Protein AF-A0A5J5A0G5-F1 (afdb_monomer_lite)

Organism: NCBI:txid561372

Secondary structure (DSSP, 8-state):
-------PPPPPP------HHHHHHHHHHHHHHH-GGG---PPP-----TTHHHHHHS-----------TTSPPPPPTT-TT----GGGHHHHHHHHHHHHHHHHHH--PPP-----------

Foldseek 3Di:
DDPPPDDDDDDAQDDDDADPVLVVLLCVLCCVVPNNVLDDDDDDDPDGDNCSVVVVVDRDHDDDQDQDDPVDPDADDPPDPPGDGNCVCVVVVVSSVVSSVVSCVVPDDDDPDDDDDDPPDDD

Sequence (123 aa):
MQLLTSIKKTVSLPRTVNNKDLHKQFQCVATDMLGAKTIIEPRPRMGSEAFSLFAEGIPGYYFLLGMQNETRRRLKSVHFPYFMLNEDVLPYGAALHASLATRYLLEYQPKPISPKENFHDEL

InterPro domains:
  IPR002933 Peptidase M20 [PF01546] (13-102)
  IPR017439 Amidohydrolase [PTHR11014] (9-110)

Radius of gyration: 21.15 Å; chains: 1; bounding box: 62×48×45 Å

pLDDT: mean 86.88, std 15.33, range [41.97, 98.56]

Structure (mmCIF, N/CA/C/O backbone):
data_AF-A0A5J5A0G5-F1
#
_entry.id   AF-A0A5J5A0G5-F1
#
loop_
_atom_site.group_PDB
_atom_site.id
_atom_site.type_symbol
_atom_site.label_atom_id
_atom_site.label_alt_id
_atom_site.label_comp_id
_atom_site.label_asym_id
_atom_site.label_entity_id
_atom_site.label_seq_id
_atom_site.pdbx_PDB_ins_code
_atom_site.Cartn_x
_atom_site.Cartn_y
_atom_site.Cartn_z
_atom_site.occupancy
_atom_site.B_iso_or_equiv
_atom_site.auth_seq_id
_atom_site.auth_comp_id
_atom_site.auth_asym_id
_atom_site.auth_atom_id
_atom_site.pdbx_PDB_model_num
ATOM 1 N N . MET A 1 1 ? 37.889 29.501 27.496 1.00 41.97 1 MET A N 1
ATOM 2 C CA . MET A 1 1 ? 36.775 29.730 26.551 1.00 41.97 1 MET A CA 1
ATOM 3 C C . MET A 1 1 ? 36.060 28.399 26.335 1.00 41.97 1 MET A C 1
ATOM 5 O O . MET A 1 1 ? 36.522 27.592 25.542 1.00 41.97 1 MET A O 1
ATOM 9 N N . GLN A 1 2 ? 35.027 28.101 27.131 1.00 49.59 2 GLN A N 1
ATOM 10 C CA . GLN A 1 2 ? 34.227 26.878 26.975 1.00 49.59 2 GLN A CA 1
ATOM 11 C C . GLN A 1 2 ? 33.226 27.101 25.838 1.00 49.59 2 GLN A C 1
ATOM 13 O O . GLN A 1 2 ? 32.302 27.898 25.971 1.00 49.59 2 GLN A O 1
ATOM 18 N N . LEU A 1 3 ? 33.428 26.420 24.711 1.00 53.59 3 LEU A N 1
ATOM 19 C CA . LEU A 1 3 ? 32.411 26.292 23.672 1.00 53.59 3 LEU A CA 1
ATOM 20 C C . LEU A 1 3 ?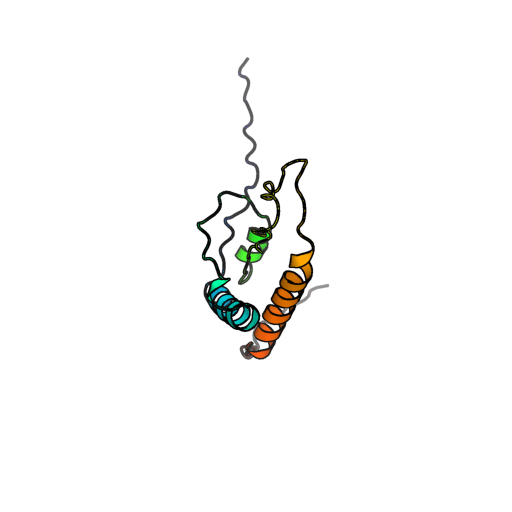 31.304 25.381 24.214 1.00 53.59 3 LEU A C 1
ATOM 22 O O . LEU A 1 3 ? 31.426 24.159 24.208 1.00 53.59 3 LEU A O 1
ATOM 26 N N . LEU A 1 4 ? 30.236 25.988 24.730 1.00 57.38 4 LEU A N 1
ATOM 27 C CA . LEU A 1 4 ? 28.981 25.296 24.999 1.00 57.38 4 LEU A CA 1
ATOM 28 C C . LEU A 1 4 ? 28.318 24.990 23.653 1.00 57.38 4 LEU A C 1
ATOM 30 O O . LEU A 1 4 ? 27.606 25.817 23.086 1.00 57.38 4 LEU A O 1
ATOM 34 N N . THR A 1 5 ? 28.576 23.803 23.116 1.00 63.88 5 THR A N 1
ATOM 35 C CA . THR A 1 5 ? 27.863 23.289 21.946 1.00 63.88 5 THR A CA 1
ATOM 36 C C . THR A 1 5 ? 26.415 23.010 22.355 1.00 63.88 5 THR A C 1
ATOM 38 O O . THR A 1 5 ? 26.122 22.016 23.016 1.00 63.88 5 THR A O 1
ATOM 41 N N . SER A 1 6 ? 25.494 23.912 22.011 1.00 69.56 6 SER A N 1
ATOM 42 C CA . SER A 1 6 ? 24.059 23.716 22.234 1.00 69.56 6 SER A CA 1
ATOM 43 C C . SER A 1 6 ? 23.551 22.576 21.343 1.00 69.56 6 SER A C 1
ATOM 45 O O . SER A 1 6 ? 23.492 22.711 20.120 1.00 69.56 6 SER A O 1
ATOM 47 N N . ILE A 1 7 ? 23.197 21.437 21.944 1.00 77.12 7 ILE A N 1
ATOM 48 C CA . ILE A 1 7 ? 22.547 20.325 21.241 1.00 77.12 7 ILE A CA 1
ATOM 49 C C . ILE A 1 7 ? 21.057 20.660 21.116 1.00 77.12 7 ILE A C 1
ATOM 51 O O . ILE A 1 7 ? 20.311 20.592 22.092 1.00 77.12 7 ILE A O 1
ATOM 55 N N . LYS A 1 8 ? 20.606 21.021 19.910 1.00 75.62 8 LYS A N 1
ATOM 56 C CA . LYS A 1 8 ? 19.175 21.165 19.608 1.00 75.62 8 LYS A CA 1
ATOM 57 C C . LYS A 1 8 ? 18.573 19.792 19.318 1.00 75.62 8 LYS A C 1
ATOM 59 O O . LYS A 1 8 ? 18.966 19.134 18.359 1.00 75.62 8 LYS A O 1
ATOM 64 N N . LYS A 1 9 ? 17.588 19.377 20.118 1.00 74.12 9 LYS A N 1
ATOM 65 C CA . LYS A 1 9 ? 16.762 18.201 19.821 1.00 74.12 9 LYS A CA 1
ATOM 66 C C . LYS A 1 9 ? 15.850 18.529 18.638 1.00 74.12 9 LYS A C 1
ATOM 68 O O . LYS A 1 9 ? 15.000 19.409 18.742 1.00 74.12 9 LYS A O 1
ATOM 73 N N . THR A 1 10 ? 16.026 17.833 17.524 1.00 74.56 10 THR A N 1
ATOM 74 C CA . THR A 1 10 ? 15.098 17.876 16.391 1.00 74.56 10 THR A CA 1
ATOM 75 C C . THR A 1 10 ? 13.976 16.860 16.602 1.00 74.56 10 THR A C 1
ATOM 77 O O . THR A 1 10 ? 14.181 15.802 17.199 1.00 74.56 10 THR A O 1
ATOM 80 N N . VAL A 1 11 ? 12.762 17.201 16.163 1.00 77.81 11 VAL A N 1
ATOM 81 C CA . VAL A 1 11 ? 11.606 16.299 16.246 1.00 77.81 11 VAL A CA 1
ATOM 82 C C . VAL A 1 11 ? 11.811 15.153 15.256 1.00 77.81 11 VAL A C 1
ATOM 84 O O . VAL A 1 11 ? 12.036 15.386 14.070 1.00 77.81 11 VAL A O 1
ATOM 87 N N . SER A 1 12 ? 11.756 13.918 15.751 1.00 85.06 12 SER A N 1
ATOM 88 C CA . SER A 1 12 ? 11.812 12.703 14.936 1.00 85.06 12 SER A CA 1
ATOM 89 C C . SER A 1 12 ? 10.406 12.224 14.596 1.00 85.06 12 SER A C 1
ATOM 91 O O . SER A 1 12 ? 9.523 12.262 15.454 1.00 85.06 12 SER A O 1
ATOM 93 N N . LEU A 1 13 ? 10.218 11.709 13.382 1.00 91.94 13 LEU A N 1
ATOM 94 C CA . LEU A 1 13 ? 8.981 11.025 13.012 1.00 91.94 13 LEU A CA 1
ATOM 95 C C . LEU A 1 13 ? 8.833 9.710 13.809 1.00 91.94 13 LEU A C 1
ATOM 97 O O . LEU A 1 13 ? 9.838 9.024 14.035 1.00 91.94 13 LEU A O 1
ATOM 101 N N . PRO A 1 14 ? 7.614 9.360 14.264 1.00 93.56 14 PRO A N 1
ATOM 102 C CA . PRO A 1 14 ? 7.346 8.072 14.894 1.00 93.56 14 PRO A CA 1
ATOM 103 C C . PRO A 1 14 ? 7.462 6.921 13.884 1.00 93.56 14 PRO A C 1
ATOM 105 O O . PRO A 1 14 ? 7.667 7.119 12.687 1.00 93.56 14 PRO A O 1
ATOM 108 N N . ARG A 1 15 ? 7.344 5.679 14.364 1.00 94.75 15 ARG A N 1
ATOM 109 C CA . ARG A 1 15 ? 7.331 4.510 13.474 1.00 94.75 15 ARG A CA 1
ATOM 110 C C . ARG A 1 15 ? 5.992 4.430 12.749 1.00 94.75 15 ARG A C 1
ATOM 112 O O . ARG A 1 15 ? 4.950 4.494 13.389 1.00 94.75 15 ARG A O 1
ATOM 119 N N . THR A 1 16 ? 6.013 4.172 11.447 1.00 96.44 16 THR A N 1
ATOM 120 C CA . THR A 1 16 ? 4.798 3.809 10.708 1.00 96.44 16 THR A CA 1
ATOM 121 C C . THR A 1 16 ? 4.358 2.401 11.104 1.00 96.44 16 THR A C 1
ATOM 123 O O . THR A 1 16 ? 5.044 1.425 10.793 1.00 96.44 16 THR A O 1
ATOM 126 N N . VAL A 1 17 ? 3.225 2.289 11.801 1.00 96.31 17 VAL A N 1
ATOM 127 C CA . VAL A 1 17 ? 2.638 1.009 12.220 1.00 96.31 17 VAL A CA 1
ATOM 128 C C . VAL A 1 17 ? 1.294 0.823 11.528 1.00 96.31 17 VAL A C 1
ATOM 130 O O . VAL A 1 17 ? 0.378 1.618 11.708 1.00 96.31 17 VAL A O 1
ATOM 133 N N . ASN A 1 18 ? 1.172 -0.252 10.754 1.00 97.38 18 ASN A N 1
ATOM 134 C CA . ASN A 1 18 ? -0.081 -0.606 10.099 1.00 97.38 18 ASN A CA 1
ATOM 135 C C . ASN A 1 18 ? -1.082 -1.190 11.099 1.00 97.38 18 ASN A C 1
ATOM 137 O O . ASN A 1 18 ? -0.754 -2.100 11.866 1.00 97.38 18 ASN A O 1
ATOM 141 N N . ASN A 1 19 ? -2.324 -0.708 11.052 1.00 97.88 19 ASN A N 1
ATOM 142 C CA . ASN A 1 19 ? -3.419 -1.294 11.815 1.00 97.88 19 ASN A CA 1
ATOM 143 C C . ASN A 1 19 ? -3.690 -2.745 11.358 1.00 97.88 19 ASN A C 1
ATOM 145 O O . ASN A 1 19 ? -3.747 -3.034 10.163 1.00 97.88 19 ASN A O 1
ATOM 149 N N . LYS A 1 20 ? -3.875 -3.661 12.319 1.00 97.25 20 LYS A N 1
ATOM 150 C CA . LYS A 1 20 ? -4.033 -5.101 12.052 1.00 97.25 20 LYS A CA 1
ATOM 151 C C . LYS A 1 20 ? -5.326 -5.457 11.319 1.00 97.25 20 LYS A C 1
ATOM 153 O O . LYS A 1 20 ? -5.322 -6.406 10.543 1.00 97.25 20 LYS A O 1
ATOM 158 N N . ASP A 1 21 ? -6.419 -4.744 11.562 1.00 96.31 21 ASP A N 1
ATOM 159 C CA . ASP A 1 21 ? -7.699 -5.038 10.915 1.00 96.31 21 ASP A CA 1
ATOM 160 C C . ASP A 1 21 ? -7.728 -4.478 9.492 1.00 96.31 21 ASP A C 1
ATOM 162 O O . ASP A 1 21 ? -8.131 -5.181 8.567 1.00 96.31 21 ASP A O 1
ATOM 166 N N . LEU A 1 22 ? -7.154 -3.287 9.287 1.00 97.06 22 LEU A N 1
ATOM 167 C CA . LEU A 1 22 ? -6.920 -2.757 7.942 1.00 97.06 22 LEU A CA 1
ATOM 168 C C . LEU A 1 22 ? -5.955 -3.636 7.133 1.00 97.06 22 LEU A C 1
ATOM 170 O O . LEU A 1 22 ? -6.132 -3.785 5.928 1.00 97.06 22 LEU A O 1
ATOM 174 N N . HIS A 1 23 ? -4.973 -4.275 7.779 1.00 97.06 23 HIS A N 1
ATOM 175 C CA . HIS A 1 23 ? -4.097 -5.244 7.116 1.00 97.06 23 HIS A CA 1
ATOM 176 C C . HIS A 1 23 ? -4.860 -6.461 6.587 1.00 97.06 23 HIS A C 1
ATOM 178 O O . HIS A 1 23 ? -4.657 -6.849 5.440 1.00 97.06 23 HIS A O 1
ATOM 184 N N . LYS A 1 24 ? -5.780 -7.026 7.381 1.00 96.19 24 LYS A N 1
ATOM 185 C CA . LYS A 1 24 ? -6.634 -8.136 6.928 1.00 96.19 24 LYS A CA 1
ATOM 186 C C . LYS A 1 24 ? -7.497 -7.712 5.741 1.00 96.19 24 LYS A C 1
ATOM 188 O O . LYS A 1 24 ? -7.559 -8.428 4.749 1.00 96.19 24 LYS A O 1
ATOM 193 N N . GLN A 1 25 ? -8.116 -6.531 5.816 1.00 96.62 25 GLN A N 1
ATOM 194 C CA . GLN A 1 25 ? -8.915 -5.999 4.711 1.00 96.62 25 GLN A CA 1
ATOM 195 C C . GLN A 1 25 ? -8.068 -5.798 3.450 1.00 96.62 25 GLN A C 1
ATOM 197 O O . GLN A 1 25 ? -8.485 -6.184 2.359 1.00 96.62 25 GLN A O 1
ATOM 202 N N . PHE A 1 26 ? -6.856 -5.255 3.595 1.00 97.44 26 PHE A N 1
ATOM 203 C CA . PHE A 1 26 ? -5.917 -5.125 2.489 1.00 97.44 26 PHE A CA 1
ATOM 204 C C . PHE A 1 26 ? -5.577 -6.478 1.866 1.00 97.44 26 PHE A C 1
ATOM 206 O O . PHE A 1 26 ? -5.613 -6.598 0.645 1.00 97.44 26 PHE A O 1
ATOM 213 N N . GLN A 1 27 ? -5.282 -7.496 2.679 1.00 97.00 27 GLN A N 1
ATOM 214 C CA . GLN A 1 27 ? -4.983 -8.839 2.184 1.00 97.00 27 GLN A CA 1
ATOM 215 C C . GLN A 1 27 ? -6.159 -9.423 1.396 1.00 97.00 27 GLN A C 1
ATOM 217 O O . GLN A 1 27 ? -5.931 -9.969 0.318 1.00 97.00 27 GLN A O 1
ATOM 222 N N . CYS A 1 28 ? -7.399 -9.261 1.871 1.00 96.44 28 CYS A N 1
ATOM 223 C CA . CYS A 1 28 ? -8.592 -9.686 1.135 1.00 96.44 28 CYS A CA 1
ATOM 224 C C . CYS A 1 28 ? -8.709 -8.961 -0.212 1.00 96.44 28 CYS A C 1
ATOM 226 O O . CYS A 1 28 ? -8.718 -9.603 -1.257 1.00 96.44 28 CYS A O 1
ATOM 228 N N . VAL A 1 29 ? -8.713 -7.623 -0.202 1.00 97.69 29 VAL A N 1
ATOM 229 C CA . VAL A 1 29 ? -8.885 -6.811 -1.420 1.00 97.69 29 VAL A CA 1
ATOM 230 C C . VAL A 1 29 ? -7.770 -7.076 -2.434 1.00 97.69 29 VAL A C 1
ATOM 232 O O . VAL A 1 29 ? -8.043 -7.299 -3.611 1.00 97.69 29 VAL A O 1
ATOM 235 N N . ALA A 1 30 ? -6.511 -7.092 -1.995 1.00 97.38 30 ALA A N 1
ATOM 236 C CA . ALA A 1 30 ? -5.382 -7.354 -2.879 1.00 97.38 30 ALA A CA 1
ATOM 237 C C . ALA A 1 30 ? -5.406 -8.789 -3.432 1.00 97.38 30 ALA A C 1
ATOM 239 O O . ALA A 1 30 ? -5.047 -8.992 -4.591 1.00 97.38 30 ALA A O 1
ATOM 240 N N . THR A 1 31 ? -5.857 -9.771 -2.641 1.00 97.44 31 THR A N 1
ATOM 241 C CA . THR A 1 31 ? -5.990 -11.167 -3.090 1.00 97.44 31 THR A CA 1
ATOM 242 C C . THR A 1 31 ? -7.077 -11.294 -4.147 1.00 97.44 31 THR A C 1
ATOM 244 O O . THR A 1 31 ? -6.830 -11.916 -5.176 1.00 97.44 31 THR A O 1
ATOM 247 N N . ASP A 1 32 ? -8.240 -10.682 -3.927 1.00 97.00 32 ASP A N 1
ATOM 248 C CA . ASP A 1 32 ? -9.353 -10.702 -4.880 1.00 97.00 32 ASP A CA 1
ATOM 249 C C . ASP A 1 32 ? -8.959 -10.063 -6.217 1.00 97.00 32 ASP A C 1
ATOM 251 O O . ASP A 1 32 ? -9.329 -10.547 -7.284 1.00 97.00 32 ASP A O 1
ATOM 255 N N . MET A 1 33 ? -8.186 -8.975 -6.163 1.00 96.75 33 MET A N 1
ATOM 256 C CA . MET A 1 33 ? -7.788 -8.225 -7.351 1.00 96.75 33 MET A CA 1
ATOM 257 C C . MET A 1 33 ? -6.626 -8.856 -8.122 1.00 96.75 33 MET A C 1
ATOM 259 O O . MET A 1 33 ? -6.631 -8.841 -9.351 1.00 96.75 33 MET A O 1
ATOM 263 N N . LEU A 1 34 ? -5.593 -9.325 -7.417 1.00 95.12 34 LEU A N 1
ATOM 264 C CA . LEU A 1 34 ? -4.284 -9.648 -8.005 1.00 95.12 34 LEU A CA 1
ATOM 265 C C . LEU A 1 34 ? -3.855 -11.104 -7.768 1.00 95.12 34 LEU A C 1
ATOM 267 O O . LEU A 1 34 ? -2.901 -11.580 -8.383 1.00 95.12 34 LEU A O 1
ATOM 271 N N . GLY A 1 35 ? -4.583 -11.833 -6.921 1.00 95.88 35 GLY A N 1
ATOM 272 C CA . GLY A 1 35 ? -4.268 -13.192 -6.501 1.00 95.88 35 GLY A CA 1
ATOM 273 C C . GLY A 1 35 ? -3.297 -13.244 -5.317 1.00 95.88 35 GLY A C 1
ATOM 274 O O . GLY A 1 35 ? -2.392 -12.431 -5.170 1.00 95.88 35 GLY A O 1
ATOM 275 N N . ALA A 1 36 ? -3.429 -14.269 -4.474 1.00 93.19 36 ALA A N 1
ATOM 276 C CA . ALA A 1 36 ? -2.664 -14.376 -3.224 1.00 93.19 36 ALA A CA 1
ATOM 277 C C . ALA A 1 36 ? -1.132 -14.380 -3.416 1.00 93.19 36 ALA A C 1
ATOM 279 O O . ALA A 1 36 ? -0.389 -13.958 -2.535 1.00 93.19 36 ALA A O 1
ATOM 280 N N . LYS A 1 37 ? -0.641 -14.843 -4.574 1.00 92.62 37 LYS A N 1
ATOM 281 C CA . LYS A 1 37 ? 0.799 -14.946 -4.866 1.00 92.62 37 LYS A CA 1
ATOM 282 C C . LYS A 1 37 ? 1.479 -13.594 -5.098 1.00 92.62 37 LYS A C 1
ATOM 284 O O . LYS A 1 37 ? 2.703 -13.533 -5.040 1.00 92.62 37 LYS A O 1
ATOM 289 N N . THR A 1 38 ? 0.725 -12.534 -5.388 1.00 90.19 38 THR A N 1
ATOM 290 C CA . THR A 1 38 ? 1.292 -11.199 -5.642 1.00 90.19 38 THR A CA 1
ATOM 291 C C . THR A 1 38 ? 1.476 -10.389 -4.364 1.00 90.19 38 THR A C 1
ATOM 293 O O . THR A 1 38 ? 2.097 -9.327 -4.395 1.00 90.19 38 T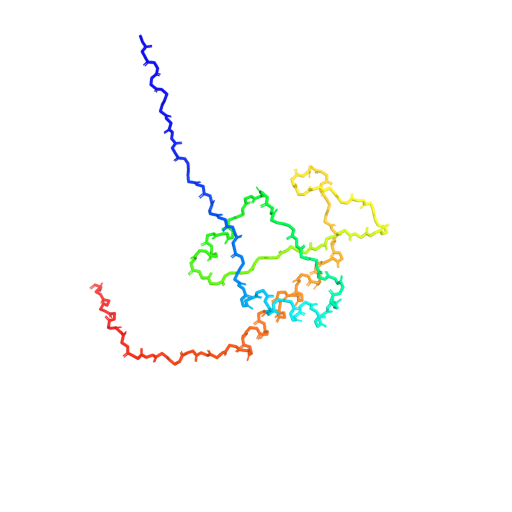HR A O 1
ATOM 296 N N . ILE A 1 39 ? 0.941 -10.868 -3.239 1.00 94.38 39 ILE A N 1
ATOM 297 C CA . ILE A 1 39 ? 1.094 -10.236 -1.933 1.00 94.38 39 ILE A CA 1
ATOM 298 C C . ILE A 1 39 ? 2.384 -10.751 -1.304 1.00 94.38 39 ILE A C 1
ATOM 300 O O . ILE A 1 39 ? 2.562 -11.948 -1.090 1.00 94.38 39 ILE A O 1
ATOM 304 N N . ILE A 1 40 ? 3.291 -9.828 -1.001 1.00 93.81 40 ILE A N 1
ATOM 305 C CA . ILE A 1 40 ? 4.572 -10.130 -0.368 1.00 93.81 40 ILE A CA 1
ATOM 306 C C . ILE A 1 40 ? 4.587 -9.432 0.982 1.00 93.81 40 ILE A C 1
ATOM 308 O O . ILE A 1 40 ? 4.541 -8.205 1.028 1.00 93.81 40 ILE A O 1
ATOM 312 N N . GLU A 1 41 ? 4.706 -10.202 2.063 1.00 92.69 41 GLU A N 1
ATOM 313 C CA . GLU A 1 41 ? 4.889 -9.649 3.405 1.00 92.69 41 GLU A CA 1
ATOM 314 C C . GLU A 1 41 ? 6.306 -9.071 3.545 1.00 92.69 41 GLU A C 1
ATOM 316 O O . GLU A 1 41 ? 7.293 -9.822 3.530 1.00 92.69 41 GLU A O 1
ATOM 321 N N . PRO A 1 42 ? 6.460 -7.737 3.640 1.00 87.44 42 PRO A N 1
ATOM 322 C CA . PRO A 1 42 ? 7.774 -7.129 3.683 1.00 87.44 42 PRO A CA 1
ATOM 323 C C . PRO A 1 42 ? 8.367 -7.228 5.092 1.00 87.44 42 PRO A C 1
ATOM 325 O O . PRO A 1 42 ? 7.677 -7.126 6.106 1.00 87.44 42 PRO A O 1
ATOM 328 N N . ARG A 1 43 ? 9.697 -7.326 5.173 1.00 91.81 43 ARG A N 1
ATOM 329 C CA . ARG A 1 43 ? 10.401 -7.060 6.436 1.00 91.81 43 ARG A CA 1
ATOM 330 C C . ARG A 1 43 ? 10.276 -5.573 6.799 1.00 91.81 43 ARG A C 1
ATOM 332 O O . ARG A 1 43 ? 10.252 -4.745 5.880 1.00 91.81 43 ARG A O 1
ATOM 339 N N . PRO A 1 44 ? 10.282 -5.213 8.098 1.00 92.31 44 PRO A N 1
ATOM 340 C CA . PRO A 1 44 ? 10.339 -3.819 8.523 1.00 92.31 44 PRO A CA 1
ATOM 341 C C . PRO A 1 44 ? 11.472 -3.056 7.829 1.00 92.31 44 PRO A C 1
ATOM 343 O O . PRO A 1 44 ? 12.576 -3.575 7.643 1.00 92.31 44 PRO A O 1
ATOM 346 N N . ARG A 1 45 ? 11.188 -1.818 7.424 1.00 90.19 45 ARG A N 1
ATOM 347 C CA . ARG A 1 45 ? 12.121 -0.944 6.705 1.00 90.19 45 ARG A CA 1
ATOM 348 C 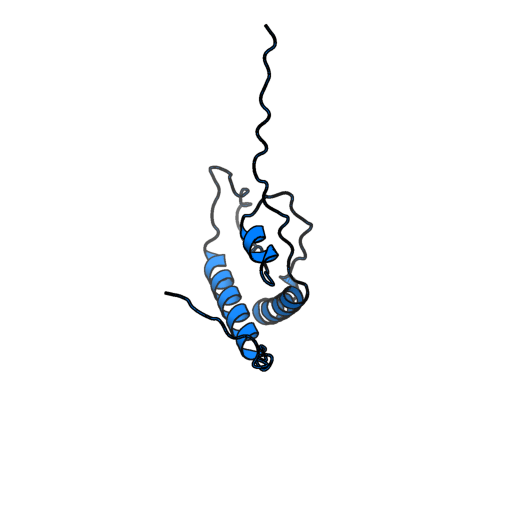C . ARG A 1 45 ? 12.593 0.160 7.645 1.00 90.19 45 ARG A C 1
ATOM 350 O O . ARG A 1 45 ? 11.807 0.681 8.422 1.00 90.19 45 ARG A O 1
ATOM 357 N N . MET A 1 46 ? 13.863 0.544 7.522 1.00 92.44 46 MET A N 1
ATOM 358 C CA . MET A 1 46 ? 14.467 1.629 8.313 1.00 92.44 46 MET A CA 1
ATOM 359 C C . MET A 1 46 ? 14.269 3.023 7.691 1.00 92.44 46 MET A C 1
ATOM 361 O O . MET A 1 46 ? 14.869 3.990 8.152 1.00 92.44 46 MET A O 1
ATOM 365 N N . GLY A 1 47 ? 13.478 3.129 6.617 1.00 89.50 47 GLY A N 1
ATOM 366 C CA . GLY A 1 47 ? 13.124 4.418 6.023 1.00 89.50 47 GLY A CA 1
ATOM 367 C C . GLY A 1 47 ? 12.201 5.215 6.946 1.00 89.50 47 GLY A C 1
ATOM 368 O O . GLY A 1 47 ? 11.411 4.629 7.682 1.00 89.50 47 GLY A O 1
ATOM 369 N N . SER A 1 48 ? 12.310 6.540 6.894 1.00 91.75 48 SER A N 1
ATOM 370 C CA . SER A 1 48 ? 11.418 7.458 7.608 1.00 91.75 48 SER A CA 1
ATOM 371 C C . SER A 1 48 ? 10.299 7.920 6.674 1.00 91.75 48 SER A C 1
ATOM 373 O O . SER A 1 48 ? 10.567 8.196 5.506 1.00 91.75 48 SER A O 1
ATOM 375 N N . GLU A 1 49 ? 9.066 7.993 7.172 1.00 93.69 49 GLU A N 1
ATOM 376 C CA . GLU A 1 49 ? 7.873 8.310 6.382 1.00 93.69 49 GLU A CA 1
ATOM 377 C C . GLU A 1 49 ? 6.906 9.149 7.224 1.00 93.69 49 GLU A C 1
ATOM 379 O O . GLU A 1 49 ? 6.544 8.754 8.329 1.00 93.69 49 GLU A O 1
ATOM 384 N N . ALA A 1 50 ? 6.466 10.298 6.705 1.00 95.38 50 ALA A N 1
ATOM 385 C CA . ALA A 1 50 ? 5.609 11.229 7.442 1.00 95.38 50 ALA A CA 1
ATOM 386 C C . ALA A 1 50 ? 4.177 10.703 7.624 1.00 95.38 50 ALA A C 1
ATOM 388 O O . ALA A 1 50 ? 3.460 11.179 8.506 1.00 95.38 50 ALA A O 1
ATOM 389 N N . PHE A 1 51 ? 3.780 9.677 6.857 1.00 96.44 51 PHE A N 1
ATOM 390 C CA . PHE A 1 51 ? 2.519 8.957 7.067 1.00 96.44 51 PHE A CA 1
ATOM 391 C C . PHE A 1 51 ? 2.352 8.456 8.511 1.00 96.44 51 PHE A C 1
ATOM 393 O O . PHE A 1 51 ? 1.228 8.357 9.005 1.00 96.44 51 PHE A O 1
ATOM 400 N N . SER A 1 52 ? 3.458 8.202 9.221 1.00 96.06 52 SER A N 1
ATOM 401 C CA . SER A 1 52 ? 3.447 7.820 10.633 1.00 96.06 52 SER A CA 1
ATOM 402 C C . SER A 1 52 ? 2.653 8.792 11.514 1.00 96.06 52 SER A C 1
ATOM 404 O O . SER A 1 52 ? 2.030 8.361 12.474 1.00 96.06 52 SER A O 1
ATOM 406 N N . LEU A 1 53 ? 2.641 10.091 11.188 1.00 95.62 53 LEU A N 1
ATOM 407 C CA . LEU A 1 53 ? 1.906 11.101 11.955 1.00 95.62 53 LEU A CA 1
ATOM 408 C C . LEU A 1 53 ? 0.387 10.907 11.863 1.00 95.62 53 LEU A C 1
ATOM 410 O O . LEU A 1 53 ? -0.312 11.114 12.849 1.00 95.62 53 LEU A O 1
ATOM 414 N N . PHE A 1 54 ? -0.123 10.467 10.709 1.00 96.25 54 PHE A N 1
ATOM 415 C CA . PHE A 1 54 ? -1.537 10.114 10.566 1.00 96.25 54 PHE A CA 1
ATOM 416 C C . PHE A 1 54 ? -1.856 8.811 11.304 1.00 96.25 54 PHE A C 1
ATOM 418 O O . PHE A 1 54 ? -2.870 8.726 11.993 1.00 96.25 54 PHE A O 1
ATOM 425 N N . ALA A 1 55 ? -0.969 7.817 11.193 1.00 96.38 55 ALA A N 1
ATOM 426 C CA . ALA A 1 55 ? -1.165 6.498 11.792 1.00 96.38 55 ALA A CA 1
ATOM 427 C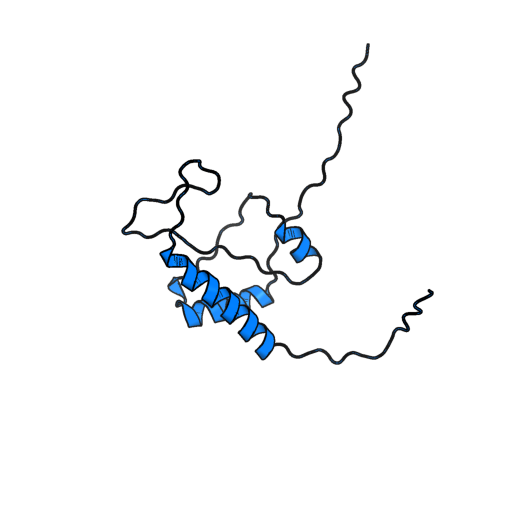 C . ALA A 1 55 ? -1.108 6.498 13.336 1.00 96.38 55 ALA A C 1
ATOM 429 O O . ALA A 1 55 ? -1.603 5.561 13.956 1.00 96.38 55 ALA A O 1
ATOM 430 N N . GLU A 1 56 ? -0.531 7.534 13.959 1.00 95.25 56 GLU A N 1
ATOM 431 C CA . GLU A 1 56 ? -0.592 7.757 15.414 1.00 95.25 56 GLU A CA 1
ATOM 432 C C . GLU A 1 56 ? -1.976 8.238 15.879 1.00 95.25 56 GLU A C 1
ATOM 434 O O . GLU A 1 56 ? -2.399 7.916 16.986 1.00 95.25 56 GLU A O 1
ATOM 439 N N . GLY A 1 57 ? -2.683 9.017 15.051 1.00 95.12 57 GLY A N 1
ATOM 440 C CA . GLY A 1 57 ? -3.965 9.626 15.423 1.00 95.12 57 GLY A CA 1
ATOM 441 C C . GLY A 1 57 ? -5.187 8.769 15.092 1.00 95.12 57 GLY A C 1
ATOM 442 O O . GLY A 1 57 ? -6.178 8.800 15.819 1.00 95.12 57 GLY A O 1
ATOM 443 N N . ILE A 1 58 ? -5.132 8.004 13.999 1.00 96.12 58 ILE A N 1
ATOM 444 C CA . ILE A 1 58 ? -6.236 7.164 13.515 1.00 96.12 58 ILE A CA 1
ATOM 445 C C . ILE A 1 58 ? -5.708 5.831 12.968 1.00 96.12 58 ILE A C 1
ATOM 447 O O . ILE A 1 58 ? -4.546 5.762 12.561 1.00 96.12 58 ILE A O 1
ATOM 451 N N . PRO A 1 59 ? -6.539 4.769 12.895 1.00 96.94 59 PRO A N 1
ATOM 452 C CA . PRO A 1 59 ? -6.165 3.535 12.211 1.00 96.94 59 PRO A CA 1
ATOM 453 C C . PRO A 1 59 ? -5.685 3.815 10.779 1.00 96.94 59 PRO A C 1
ATOM 455 O O . PRO A 1 59 ? -6.474 4.148 9.900 1.00 96.94 59 PRO A O 1
ATOM 458 N N . GLY A 1 60 ? -4.376 3.689 10.560 1.00 97.12 60 GLY A N 1
ATOM 459 C CA . GLY A 1 60 ? -3.728 3.914 9.272 1.00 97.12 60 GLY A CA 1
ATOM 460 C C . GLY A 1 60 ? -3.206 2.620 8.657 1.00 97.12 60 GLY A C 1
ATOM 461 O O . GLY A 1 60 ? -2.855 1.668 9.364 1.00 97.12 60 GLY A O 1
ATOM 462 N N . TYR A 1 61 ? -3.135 2.590 7.327 1.00 97.69 61 TYR A N 1
ATOM 463 C CA . TYR A 1 61 ? -2.530 1.489 6.591 1.00 97.69 61 TYR A CA 1
ATOM 464 C C . TYR A 1 61 ? -1.715 2.001 5.402 1.00 97.69 61 TYR A C 1
ATOM 466 O O . TYR A 1 61 ? -2.229 2.691 4.526 1.00 97.69 61 TYR A O 1
ATOM 474 N N . TYR A 1 62 ? -0.435 1.649 5.392 1.00 97.00 62 TYR A N 1
ATOM 475 C CA . TYR A 1 62 ? 0.556 2.024 4.396 1.00 97.00 62 TYR A CA 1
ATOM 476 C C . TYR A 1 62 ? 1.084 0.770 3.701 1.00 97.00 62 TYR A C 1
ATOM 478 O O . TYR A 1 62 ? 1.485 -0.195 4.356 1.00 97.00 62 TYR A O 1
ATOM 486 N N . PHE A 1 63 ? 1.125 0.780 2.373 1.00 96.75 63 PHE A N 1
ATOM 487 C CA . PHE A 1 63 ? 1.645 -0.329 1.578 1.00 96.75 63 PHE A CA 1
ATOM 488 C C . PHE A 1 63 ? 2.566 0.180 0.473 1.00 96.75 63 PHE A C 1
ATOM 490 O O . PHE A 1 63 ? 2.517 1.342 0.078 1.00 96.75 63 PHE A O 1
ATOM 497 N N . LEU A 1 64 ? 3.416 -0.714 -0.031 1.00 95.62 64 LEU A N 1
ATOM 498 C CA . LEU A 1 64 ? 4.291 -0.442 -1.164 1.00 95.62 64 LEU A CA 1
ATOM 499 C C . LEU A 1 64 ? 3.771 -1.192 -2.386 1.00 95.62 64 LEU A C 1
ATOM 501 O O . LEU A 1 64 ? 3.512 -2.392 -2.310 1.00 95.62 64 LEU A O 1
ATOM 505 N N . LEU A 1 65 ? 3.670 -0.499 -3.518 1.00 95.56 65 LEU A N 1
ATOM 506 C CA . LEU A 1 65 ? 3.360 -1.120 -4.800 1.00 95.56 65 LEU A CA 1
ATOM 507 C C . LEU A 1 65 ? 4.658 -1.541 -5.498 1.00 95.56 65 LEU A C 1
ATOM 509 O O . LEU A 1 65 ? 5.549 -0.725 -5.737 1.00 95.56 65 LEU A O 1
ATOM 513 N N . GLY A 1 66 ? 4.776 -2.830 -5.812 1.00 93.75 66 GLY A N 1
ATOM 514 C CA . GLY A 1 66 ? 5.926 -3.361 -6.537 1.00 93.75 66 GLY A CA 1
ATOM 515 C C . GLY A 1 66 ? 5.984 -2.821 -7.965 1.00 93.75 66 GLY A C 1
ATOM 516 O O . GLY A 1 66 ? 4.996 -2.866 -8.685 1.00 93.75 66 GLY A O 1
ATOM 517 N N . MET A 1 67 ? 7.155 -2.333 -8.379 1.00 93.88 67 MET A N 1
ATOM 518 C CA . MET A 1 67 ? 7.369 -1.768 -9.721 1.00 93.88 67 MET A CA 1
ATOM 519 C C . MET A 1 67 ? 8.252 -2.639 -10.621 1.00 93.88 67 MET A C 1
ATOM 521 O O . MET A 1 67 ? 8.336 -2.396 -11.826 1.00 93.88 67 MET A O 1
ATOM 525 N N . GLN A 1 68 ? 8.948 -3.624 -10.045 1.00 90.88 68 GLN A N 1
ATOM 526 C CA . GLN A 1 68 ? 9.911 -4.435 -10.780 1.00 90.88 68 GLN A CA 1
ATOM 527 C C . GLN A 1 68 ? 9.192 -5.367 -11.755 1.00 90.88 68 GLN A C 1
ATOM 529 O O . GLN A 1 68 ? 8.313 -6.128 -11.369 1.00 90.88 68 GLN A O 1
ATOM 534 N N . ASN A 1 69 ? 9.628 -5.334 -13.010 1.00 85.31 69 ASN A N 1
ATOM 535 C CA . ASN A 1 69 ? 9.223 -6.274 -14.044 1.00 85.31 69 ASN A CA 1
ATOM 536 C C . ASN A 1 69 ? 10.446 -7.129 -14.411 1.00 85.31 69 ASN A C 1
ATOM 538 O O . ASN A 1 69 ? 11.513 -6.571 -14.669 1.00 85.31 69 ASN A O 1
ATOM 542 N N . GLU A 1 70 ? 10.317 -8.456 -14.404 1.00 81.44 70 GLU A N 1
ATOM 543 C CA . GLU A 1 70 ? 11.422 -9.391 -14.686 1.00 81.44 70 GLU A CA 1
ATOM 544 C C . GLU A 1 70 ? 11.950 -9.280 -16.121 1.00 81.44 70 GLU A C 1
ATOM 546 O O . GLU A 1 70 ? 13.126 -9.524 -16.376 1.00 81.44 70 GLU A O 1
ATOM 551 N N . THR A 1 71 ? 11.102 -8.844 -17.054 1.00 84.44 71 THR A N 1
ATOM 552 C CA . THR A 1 71 ? 11.471 -8.637 -18.464 1.00 84.44 71 THR A CA 1
ATOM 553 C C . THR A 1 71 ? 12.216 -7.322 -18.701 1.00 84.44 71 THR A C 1
ATOM 555 O O . THR A 1 71 ? 12.788 -7.110 -19.770 1.00 84.44 71 THR A O 1
ATOM 558 N N . ARG A 1 72 ? 12.225 -6.419 -17.710 1.00 81.88 72 ARG A N 1
ATOM 559 C CA . ARG A 1 72 ? 12.865 -5.100 -17.791 1.00 81.88 72 ARG A CA 1
ATOM 560 C C . ARG A 1 72 ? 14.128 -5.055 -16.936 1.00 81.88 72 ARG A C 1
ATOM 562 O O . ARG A 1 72 ? 14.348 -5.860 -16.033 1.00 81.88 72 ARG A O 1
ATOM 569 N N . ARG A 1 73 ? 14.974 -4.054 -17.198 1.00 85.75 73 ARG A N 1
ATOM 570 C CA . ARG A 1 73 ? 16.152 -3.787 -16.360 1.00 85.75 73 ARG A CA 1
ATOM 571 C C . ARG A 1 73 ? 15.736 -3.582 -14.901 1.00 85.75 73 ARG A C 1
ATOM 573 O O . ARG A 1 73 ? 14.679 -3.022 -14.611 1.00 85.75 73 ARG A O 1
ATOM 580 N N . ARG A 1 74 ? 16.604 -4.005 -13.977 1.00 88.06 74 ARG A N 1
ATOM 581 C CA . ARG A 1 74 ? 16.388 -3.803 -12.541 1.00 88.06 74 ARG A CA 1
ATOM 582 C C . ARG A 1 74 ? 16.269 -2.313 -12.230 1.00 88.06 74 ARG A C 1
ATOM 584 O O . ARG A 1 74 ? 17.187 -1.547 -12.534 1.00 88.06 74 ARG A O 1
ATOM 591 N N . LEU A 1 75 ? 15.164 -1.927 -11.601 1.00 90.94 75 LEU A N 1
ATOM 592 C CA . LEU A 1 75 ? 14.921 -0.548 -11.201 1.00 90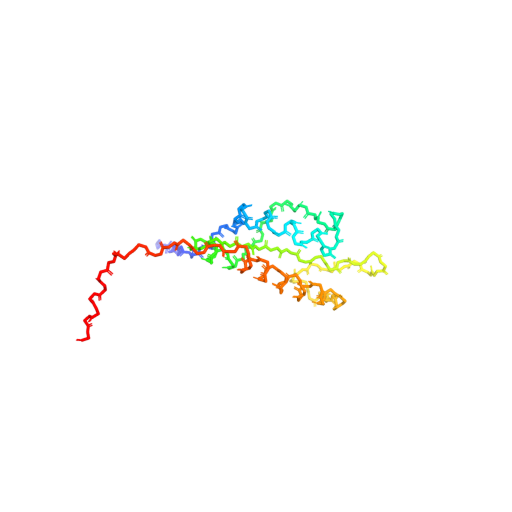.94 75 LEU A CA 1
ATOM 593 C C . LEU A 1 75 ? 15.886 -0.141 -10.083 1.00 90.94 75 LEU A C 1
ATOM 595 O O . LEU A 1 75 ? 16.292 -0.948 -9.241 1.00 90.94 75 LEU A O 1
ATOM 599 N N . LYS A 1 76 ? 16.298 1.127 -10.107 1.00 92.19 76 LYS A N 1
ATOM 600 C CA . LYS A 1 76 ? 17.142 1.715 -9.063 1.00 92.19 76 LYS A CA 1
ATOM 601 C C . LYS A 1 76 ? 16.284 2.117 -7.863 1.00 92.19 76 LYS A C 1
ATOM 603 O O . LYS A 1 76 ? 15.080 2.312 -7.994 1.00 92.19 76 LYS A O 1
ATOM 608 N N . SER A 1 77 ? 16.915 2.218 -6.693 1.00 89.94 77 SER A N 1
ATOM 609 C CA . SER A 1 77 ? 16.237 2.636 -5.461 1.00 89.94 77 SER A CA 1
ATOM 610 C C . SER A 1 77 ? 15.617 4.022 -5.612 1.00 89.94 77 SER A C 1
ATOM 612 O O . SER A 1 77 ? 16.151 4.878 -6.323 1.00 89.94 77 SER A O 1
ATOM 614 N N . VAL A 1 78 ? 14.550 4.261 -4.850 1.00 89.00 78 VAL A N 1
ATOM 615 C CA . VAL A 1 78 ? 14.092 5.616 -4.537 1.00 89.00 78 VAL A CA 1
ATOM 616 C C . VAL A 1 78 ? 15.278 6.446 -4.024 1.00 89.00 78 VAL A C 1
ATOM 618 O O . VAL A 1 78 ? 16.163 5.906 -3.351 1.00 89.00 78 VAL A O 1
ATOM 621 N N . HIS A 1 79 ? 15.318 7.726 -4.404 1.00 93.19 79 HIS A N 1
ATOM 622 C CA . HIS A 1 79 ? 16.420 8.687 -4.200 1.00 93.19 79 HIS A CA 1
ATOM 623 C C . HIS A 1 79 ? 17.660 8.536 -5.095 1.00 93.19 79 HIS A C 1
ATOM 625 O O . HIS A 1 79 ? 18.581 9.344 -4.990 1.00 93.19 79 HIS A O 1
ATOM 631 N N . PHE A 1 80 ? 17.713 7.554 -5.996 1.00 95.31 80 PHE A N 1
ATOM 632 C CA . PHE A 1 80 ? 18.802 7.486 -6.972 1.00 95.31 80 PHE A CA 1
ATOM 633 C C . PHE A 1 80 ? 18.562 8.474 -8.137 1.00 95.31 80 PHE A C 1
ATOM 635 O O . PHE A 1 80 ? 17.436 8.521 -8.631 1.00 95.31 80 PHE A O 1
ATOM 642 N N . PRO A 1 81 ? 19.577 9.211 -8.646 1.00 95.81 81 PRO A N 1
ATOM 643 C CA . PRO A 1 81 ? 19.385 10.218 -9.707 1.00 95.81 81 PRO A CA 1
ATOM 644 C C . PRO A 1 81 ? 18.797 9.672 -11.013 1.00 95.81 81 PRO A C 1
ATOM 646 O O . PRO A 1 81 ? 18.130 10.386 -11.748 1.00 95.81 81 PRO A O 1
ATOM 649 N N . TYR A 1 82 ? 19.040 8.390 -11.287 1.00 91.94 82 TYR A N 1
ATOM 650 C CA . TYR A 1 82 ? 18.536 7.679 -12.464 1.00 91.94 82 TYR A CA 1
ATOM 651 C C . TYR A 1 82 ? 17.373 6.742 -12.113 1.00 91.94 82 TYR A C 1
ATOM 653 O O . TYR A 1 82 ? 17.220 5.677 -12.712 1.00 91.94 82 TYR A O 1
ATOM 661 N N . PHE A 1 83 ? 16.612 7.069 -11.066 1.00 92.69 83 PHE A N 1
ATOM 662 C CA . PHE A 1 83 ? 15.368 6.376 -10.759 1.00 92.69 83 PHE A CA 1
ATOM 663 C C . PHE A 1 83 ? 14.417 6.465 -11.958 1.00 92.69 83 PHE A C 1
ATOM 665 O O . PHE A 1 83 ? 14.295 7.508 -12.596 1.00 92.69 83 PHE A O 1
ATOM 672 N N . MET A 1 84 ? 13.744 5.356 -12.255 1.00 92.00 84 MET A N 1
ATOM 673 C CA . MET A 1 84 ? 12.746 5.278 -13.314 1.00 92.00 84 MET A CA 1
ATOM 674 C C . MET A 1 84 ? 11.464 4.680 -12.756 1.00 92.00 84 MET A C 1
ATOM 676 O O . MET A 1 84 ? 11.497 3.682 -12.030 1.00 92.00 84 MET A O 1
ATOM 680 N N . LEU A 1 85 ? 10.341 5.278 -13.141 1.00 92.00 85 LEU A N 1
ATOM 681 C CA . LEU A 1 85 ? 9.013 4.780 -12.831 1.00 92.00 85 LEU A CA 1
ATOM 682 C C . LEU A 1 85 ? 8.589 3.748 -13.880 1.00 92.00 85 LEU A C 1
ATOM 684 O O . LEU A 1 85 ? 8.744 3.966 -15.079 1.00 92.00 85 LEU A O 1
ATOM 688 N N . ASN A 1 86 ? 8.051 2.617 -13.429 1.00 94.50 86 ASN A N 1
ATOM 689 C CA . ASN A 1 86 ? 7.336 1.698 -14.301 1.00 94.50 86 ASN A CA 1
ATOM 690 C C . ASN A 1 86 ? 5.866 2.131 -14.351 1.00 94.50 86 ASN A C 1
ATOM 692 O O . ASN A 1 86 ? 5.104 1.800 -13.450 1.00 94.50 86 ASN A O 1
ATOM 696 N N . GLU A 1 87 ? 5.476 2.890 -15.372 1.00 95.31 87 GLU A N 1
ATOM 697 C CA . GLU A 1 87 ? 4.121 3.453 -15.472 1.00 95.31 87 GLU A CA 1
ATOM 698 C C . GLU A 1 87 ? 3.029 2.389 -15.660 1.00 95.31 87 GLU A C 1
ATOM 700 O O . GLU A 1 87 ? 1.881 2.622 -15.286 1.00 95.31 87 GLU A O 1
ATOM 705 N N . ASP A 1 88 ? 3.393 1.183 -16.111 1.00 94.75 88 ASP A N 1
ATOM 706 C CA . ASP A 1 88 ? 2.479 0.040 -16.228 1.00 94.75 88 ASP A CA 1
ATOM 707 C C . ASP A 1 88 ? 1.818 -0.318 -14.881 1.00 94.75 88 ASP A C 1
ATOM 709 O O . ASP A 1 88 ? 0.770 -0.962 -14.861 1.00 94.75 88 ASP A O 1
ATOM 713 N N . VAL A 1 89 ? 2.415 0.079 -13.744 1.00 95.81 89 VAL A N 1
ATOM 714 C CA . VAL A 1 89 ? 1.860 -0.200 -12.409 1.00 95.81 89 VAL A CA 1
ATOM 715 C C . VAL A 1 89 ? 0.839 0.835 -11.932 1.00 95.81 89 VAL A C 1
ATOM 717 O O . VAL A 1 89 ? 0.117 0.577 -10.971 1.00 95.81 89 VAL A O 1
ATOM 720 N N . LEU A 1 90 ? 0.735 1.993 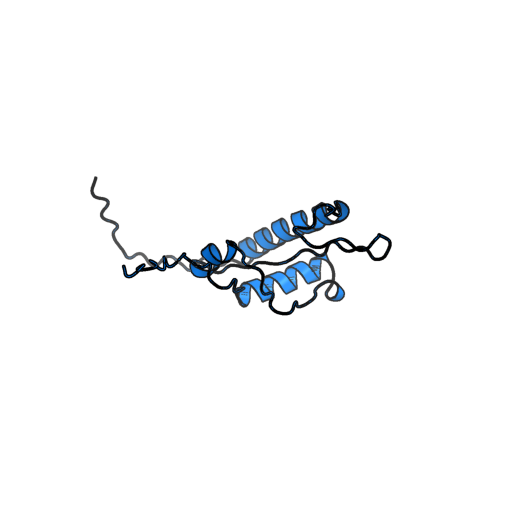-12.591 1.00 97.25 90 LEU A N 1
ATOM 721 C CA . LEU A 1 90 ? -0.163 3.072 -12.165 1.00 97.25 90 LEU A CA 1
ATOM 722 C C . LEU A 1 90 ? -1.640 2.638 -12.098 1.00 97.25 90 LEU A C 1
ATOM 724 O O . LEU A 1 90 ? -2.280 2.936 -11.083 1.00 97.25 90 LEU A O 1
ATOM 728 N N . PRO A 1 91 ? -2.187 1.879 -13.074 1.00 97.88 91 PRO A N 1
ATOM 729 C CA . PRO A 1 91 ? -3.563 1.391 -12.988 1.00 97.88 91 PRO A CA 1
ATOM 730 C C . PRO A 1 91 ? -3.807 0.487 -11.773 1.00 97.88 91 PRO A C 1
ATOM 732 O O . PRO A 1 91 ? -4.875 0.548 -11.169 1.00 97.88 91 PRO A O 1
ATOM 735 N N . TYR A 1 92 ? -2.812 -0.306 -11.366 1.00 97.00 92 TYR A N 1
ATOM 736 C CA . TYR A 1 92 ? -2.912 -1.189 -10.201 1.00 97.00 92 TYR A CA 1
ATOM 737 C C . TYR A 1 92 ? -2.980 -0.394 -8.899 1.00 97.00 92 TYR A C 1
ATOM 739 O O . TYR A 1 92 ? -3.810 -0.690 -8.044 1.00 97.00 92 TYR A O 1
ATOM 747 N N . GLY A 1 93 ? -2.144 0.640 -8.762 1.00 97.44 93 GLY A N 1
ATOM 748 C CA . GLY A 1 93 ? -2.186 1.538 -7.607 1.00 97.44 93 GLY A CA 1
ATOM 749 C C . GLY A 1 93 ? -3.530 2.255 -7.490 1.00 97.44 93 GLY A C 1
ATOM 750 O O . GLY A 1 93 ? -4.142 2.247 -6.422 1.00 97.44 93 GLY A O 1
ATOM 751 N N . ALA A 1 94 ? -4.027 2.807 -8.601 1.00 98.56 94 ALA A N 1
ATOM 752 C CA . ALA A 1 94 ? -5.328 3.472 -8.646 1.00 98.56 94 ALA A CA 1
ATOM 753 C C . ALA A 1 94 ? -6.473 2.518 -8.269 1.00 98.56 94 ALA A C 1
ATOM 755 O O . ALA A 1 94 ? -7.295 2.838 -7.408 1.00 98.56 94 ALA A O 1
ATOM 756 N N . ALA A 1 95 ? -6.495 1.323 -8.864 1.00 98.31 95 ALA A N 1
ATOM 757 C CA . ALA A 1 95 ? -7.521 0.327 -8.593 1.00 98.31 95 ALA A CA 1
ATOM 758 C C . ALA A 1 95 ? -7.469 -0.182 -7.143 1.00 98.31 95 ALA A C 1
ATOM 760 O O . ALA A 1 95 ? -8.523 -0.354 -6.531 1.00 98.31 95 ALA A O 1
ATOM 761 N N . LEU A 1 96 ? -6.275 -0.392 -6.571 1.00 98.06 96 LEU A N 1
ATOM 762 C CA . LEU A 1 96 ? -6.117 -0.800 -5.170 1.00 98.06 96 LEU A CA 1
ATOM 763 C C . LEU A 1 96 ? -6.674 0.266 -4.230 1.00 98.06 96 LEU A C 1
ATOM 765 O O . LEU A 1 96 ? -7.483 -0.056 -3.366 1.00 98.06 96 LEU A O 1
ATOM 769 N N . HIS A 1 97 ? -6.309 1.537 -4.418 1.00 98.50 97 HIS A N 1
ATOM 770 C CA . HIS A 1 97 ? -6.843 2.624 -3.596 1.00 98.50 97 HIS A CA 1
ATOM 771 C C . HIS A 1 97 ? -8.371 2.721 -3.680 1.00 98.50 97 HIS A C 1
ATOM 773 O O . HIS A 1 97 ? -9.033 2.780 -2.643 1.00 98.50 97 HIS A O 1
ATOM 779 N N . ALA A 1 98 ? -8.936 2.682 -4.892 1.00 98.50 98 ALA A N 1
ATOM 780 C CA . ALA A 1 98 ? -10.383 2.731 -5.090 1.00 98.50 98 ALA A CA 1
ATOM 781 C C . ALA A 1 98 ? -11.094 1.533 -4.439 1.00 98.50 98 ALA A C 1
ATOM 783 O O . ALA A 1 98 ? -12.111 1.703 -3.763 1.00 98.50 98 ALA A O 1
ATOM 784 N N . SER A 1 99 ? -10.541 0.329 -4.592 1.00 98.06 99 SER A N 1
ATOM 785 C CA . SER A 1 99 ? -11.131 -0.901 -4.056 1.00 98.06 99 SER A CA 1
ATOM 786 C C . SER A 1 99 ? -11.049 -0.964 -2.534 1.00 98.06 99 SER A C 1
ATOM 788 O O . SER A 1 99 ? -12.025 -1.345 -1.896 1.00 98.06 99 SER A O 1
ATOM 790 N N . LEU A 1 100 ? -9.931 -0.533 -1.939 1.00 97.88 100 LEU A N 1
ATOM 791 C CA . LEU A 1 100 ? -9.769 -0.450 -0.485 1.00 97.88 100 LEU A CA 1
ATOM 792 C C . LEU A 1 100 ? -10.776 0.526 0.125 1.00 97.88 100 LEU A C 1
ATOM 794 O O . LEU A 1 100 ? -11.487 0.162 1.056 1.00 97.88 100 LEU A O 1
ATOM 798 N N . ALA A 1 101 ? -10.887 1.735 -0.432 1.00 97.88 101 ALA A N 1
ATOM 799 C CA . ALA A 1 101 ? -11.840 2.731 0.051 1.00 97.88 101 ALA A CA 1
ATOM 800 C C . ALA A 1 101 ? -13.292 2.244 -0.087 1.00 97.88 101 ALA A C 1
ATOM 802 O O . ALA A 1 101 ? -14.076 2.341 0.856 1.00 97.88 101 ALA A O 1
ATOM 803 N N . THR A 1 102 ? -13.637 1.666 -1.241 1.00 97.50 102 THR A N 1
ATOM 804 C CA . THR A 1 102 ? -14.984 1.141 -1.500 1.00 97.50 102 THR A CA 1
ATOM 805 C C . THR A 1 102 ? -15.324 -0.000 -0.548 1.00 97.50 102 THR A C 1
ATOM 807 O O . THR A 1 102 ? -16.380 0.018 0.080 1.00 97.50 102 THR A O 1
ATOM 810 N N . ARG A 1 103 ? -14.424 -0.983 -0.400 1.00 96.19 103 ARG A N 1
ATOM 811 C CA . ARG A 1 103 ? -14.636 -2.124 0.495 1.00 96.19 103 ARG A CA 1
ATOM 812 C C . ARG A 1 103 ? -14.774 -1.665 1.940 1.00 96.19 103 ARG A C 1
ATOM 814 O O . ARG A 1 103 ? -15.702 -2.102 2.610 1.00 96.19 103 ARG A O 1
ATOM 821 N N . TYR A 1 104 ? -13.920 -0.740 2.378 1.00 95.81 104 TYR A N 1
ATOM 822 C CA . TYR A 1 104 ? -14.002 -0.160 3.710 1.00 95.81 104 TYR A CA 1
ATOM 823 C C . TYR A 1 104 ? -15.367 0.470 3.972 1.00 95.81 104 TYR A C 1
ATOM 825 O O . TYR A 1 104 ? -15.989 0.136 4.969 1.00 95.81 104 TYR A O 1
ATOM 833 N N . LEU A 1 105 ? -15.875 1.314 3.069 1.00 96.00 105 LEU A N 1
ATOM 834 C CA . LEU A 1 105 ? -17.176 1.965 3.249 1.00 96.00 105 LEU A CA 1
ATOM 835 C C . LEU A 1 105 ? -18.356 0.985 3.233 1.00 96.00 105 LEU A C 1
ATOM 837 O O . LEU A 1 105 ? -19.319 1.197 3.962 1.00 96.00 105 LEU A O 1
ATOM 841 N N . LEU A 1 106 ? -18.290 -0.077 2.426 1.00 94.44 106 LEU A N 1
ATOM 842 C CA . LEU A 1 106 ? -19.339 -1.101 2.372 1.00 94.44 106 LEU A CA 1
ATOM 843 C C . LEU A 1 106 ? -19.364 -1.990 3.622 1.00 94.44 106 LEU A C 1
ATOM 845 O O . LEU A 1 106 ? -20.431 -2.430 4.042 1.00 94.44 106 LEU A O 1
ATOM 849 N N . GLU A 1 107 ? -18.198 -2.276 4.199 1.00 89.88 107 GLU A N 1
ATOM 850 C CA . GLU A 1 107 ? -18.065 -3.077 5.422 1.00 89.88 107 GLU A CA 1
ATOM 851 C C . GLU A 1 107 ? -18.215 -2.240 6.696 1.00 89.88 107 GLU A C 1
ATOM 853 O O . GLU A 1 107 ? -18.458 -2.783 7.776 1.00 89.88 107 GLU A O 1
ATOM 858 N N . TYR A 1 108 ? -18.065 -0.919 6.589 1.00 85.00 108 TYR A N 1
ATOM 859 C CA . TYR A 1 108 ? -18.141 -0.021 7.724 1.00 85.00 108 TYR A CA 1
ATOM 860 C C . TYR A 1 108 ? -19.555 -0.005 8.303 1.00 85.00 108 TYR A C 1
ATOM 862 O O . TYR A 1 108 ? -20.497 0.520 7.710 1.00 85.00 108 TYR A O 1
ATOM 870 N N . GLN A 1 109 ? -19.688 -0.532 9.517 1.00 71.88 109 GLN A N 1
ATOM 871 C CA . GLN A 1 109 ? -20.871 -0.320 10.336 1.00 71.88 109 GLN A CA 1
ATOM 872 C C . GLN A 1 109 ? -20.617 0.871 11.264 1.00 71.88 109 GLN A C 1
ATOM 874 O O . GLN A 1 109 ? -19.769 0.766 12.159 1.00 71.88 109 GLN A O 1
ATOM 879 N N . PRO A 1 110 ? -21.317 2.006 11.090 1.00 64.62 110 PRO A N 1
ATOM 880 C CA . PRO A 1 110 ? -21.189 3.114 12.017 1.00 64.62 110 PRO A CA 1
ATOM 881 C C . PRO A 1 110 ? -21.626 2.651 13.404 1.00 64.62 110 PRO A C 1
ATOM 883 O O . PRO A 1 110 ? -22.726 2.129 13.596 1.00 64.62 110 PRO A O 1
ATOM 886 N N . LYS A 1 111 ? -20.760 2.857 14.395 1.00 59.88 111 LYS A N 1
ATOM 887 C CA . LYS A 1 111 ? -21.153 2.711 15.795 1.00 59.88 111 LYS A CA 1
ATOM 888 C C . LYS A 1 111 ? -22.209 3.792 16.069 1.00 59.88 111 LYS A C 1
ATOM 890 O O . LYS A 1 111 ? -21.941 4.951 15.743 1.00 59.88 111 LYS A O 1
ATOM 895 N N . PRO A 1 112 ? -23.397 3.464 16.610 1.00 52.38 112 PRO A N 1
ATOM 896 C CA . PRO A 1 112 ? -24.405 4.477 16.888 1.00 52.38 112 PRO A CA 1
ATOM 897 C C . PRO A 1 112 ? -23.808 5.524 17.826 1.00 52.38 112 PRO A C 1
ATOM 899 O O . PRO A 1 112 ? -23.247 5.187 18.871 1.00 52.38 112 PRO A O 1
ATOM 902 N N . ILE A 1 113 ? -23.891 6.789 17.418 1.00 57.50 113 ILE A N 1
ATOM 903 C CA . ILE A 1 113 ? -23.431 7.924 18.214 1.00 57.50 113 ILE A CA 1
ATOM 904 C C . ILE A 1 113 ? -24.305 7.955 19.469 1.00 57.50 113 ILE A C 1
ATOM 906 O O . ILE A 1 113 ? -25.497 8.247 19.390 1.00 57.50 113 ILE A O 1
ATOM 910 N N . SER A 1 114 ? -23.739 7.624 20.630 1.00 52.16 114 SER A N 1
ATOM 911 C CA . SER A 1 114 ? -24.410 7.900 21.898 1.00 52.16 114 SER A CA 1
ATOM 912 C C . SER A 1 114 ? -24.410 9.418 22.103 1.00 52.16 114 SER A C 1
ATOM 914 O O . SER A 1 114 ? -23.327 10.008 22.102 1.00 52.16 114 SER A O 1
ATOM 916 N N . PRO A 1 115 ? -25.566 10.076 22.280 1.00 55.00 115 PRO A N 1
ATOM 917 C CA . PRO A 1 115 ? -25.593 11.513 22.490 1.00 55.00 115 PRO A CA 1
ATOM 918 C C . PRO A 1 115 ? -25.071 11.813 23.895 1.00 55.00 115 PRO A C 1
ATOM 920 O O . PRO A 1 115 ? -25.779 11.571 24.870 1.00 55.00 115 PRO A O 1
ATOM 923 N N . LYS A 1 116 ? -23.829 12.297 23.996 1.00 49.84 116 LYS A N 1
ATOM 924 C CA . LYS A 1 116 ? -23.301 13.073 25.129 1.00 49.84 116 LYS A CA 1
ATOM 925 C C . LYS A 1 116 ? -21.928 13.651 24.776 1.00 49.84 116 LYS A C 1
ATOM 927 O O . LYS A 1 116 ? -20.936 12.939 24.823 1.00 49.84 116 LYS A O 1
ATOM 932 N N . GLU A 1 117 ? -21.904 14.926 24.400 1.00 47.03 117 GLU A N 1
ATOM 933 C CA . GLU A 1 117 ? -21.322 16.013 25.203 1.00 47.03 117 GLU A CA 1
ATOM 934 C C . GLU A 1 117 ? -21.621 17.356 24.515 1.00 47.03 117 GLU A C 1
ATOM 936 O O . GLU A 1 117 ? -21.472 17.498 23.302 1.00 47.03 117 GLU A O 1
ATOM 941 N N . ASN A 1 118 ? -22.147 18.309 25.291 1.00 49.66 118 ASN A N 1
ATOM 942 C CA . ASN A 1 118 ? -22.472 19.659 24.841 1.00 49.66 118 ASN A CA 1
ATOM 943 C C . ASN A 1 118 ? -21.173 20.401 24.515 1.00 49.66 118 ASN A C 1
ATOM 945 O O . ASN A 1 118 ? -20.447 20.791 25.429 1.00 49.66 118 ASN A O 1
ATOM 949 N N . PHE A 1 119 ? -20.908 20.641 23.234 1.00 47.50 119 PHE A N 1
ATOM 950 C CA . PHE A 1 119 ? -19.942 21.655 22.836 1.00 47.50 119 PHE A CA 1
ATOM 951 C C . PHE A 1 119 ? -20.591 23.025 23.055 1.00 47.50 119 PHE A C 1
ATOM 953 O O . PHE A 1 119 ? -21.487 23.431 22.318 1.00 47.50 119 PHE A O 1
ATOM 960 N N . HIS A 1 120 ? -20.192 23.697 24.134 1.00 52.06 120 HIS A N 1
ATOM 961 C CA . HIS A 1 120 ? -20.389 25.132 24.270 1.00 52.06 120 HIS A CA 1
ATOM 962 C C . HIS A 1 120 ? -19.364 25.814 23.362 1.00 52.06 120 HIS A C 1
ATOM 964 O O . HIS A 1 120 ? -18.207 25.972 23.744 1.00 52.06 120 HIS A O 1
ATOM 970 N N . ASP A 1 121 ? -19.784 26.165 22.150 1.00 60.28 121 ASP A N 1
ATOM 971 C CA . ASP A 1 121 ? -19.052 27.118 21.320 1.00 60.28 121 ASP A CA 1
ATOM 972 C C . ASP A 1 121 ? -19.322 28.519 21.884 1.00 60.28 121 ASP A C 1
ATOM 974 O O . ASP A 1 121 ? -20.417 29.064 21.734 1.00 60.28 121 ASP A O 1
ATOM 978 N N . GLU A 1 122 ? -18.340 29.084 22.585 1.00 59.72 122 GLU A N 1
ATOM 979 C CA . GLU A 1 122 ? -18.321 30.511 22.908 1.00 59.72 122 GLU A CA 1
ATOM 980 C C . GLU A 1 122 ? -17.653 31.263 21.747 1.00 59.72 122 GLU A C 1
ATOM 982 O O . GLU A 1 122 ? -16.455 31.109 21.494 1.00 59.72 122 GLU A O 1
ATOM 987 N N . LEU A 1 123 ? -18.465 32.043 21.024 1.00 52.94 123 LEU A N 1
ATOM 988 C CA . LEU A 1 123 ? -18.037 33.170 20.189 1.00 52.94 123 LEU A CA 1
ATOM 989 C C . LEU A 1 123 ? -18.016 34.449 21.030 1.00 52.94 123 LEU A C 1
ATOM 991 O O . LEU A 1 123 ? -18.972 34.637 21.819 1.00 52.94 123 LEU A O 1
#